Protein AF-A6HBK6-F1 (afdb_monomer_lite)

Secondary structure (DSSP, 8-state):
---------TT-----------S-STTHHHHHHHHS-HHHHHHHHHHHHHTTT-----HHHHHHHHHHHHHHHHHHHHHHHHTSS---------------S-GGGTTTS----SSS--

Foldseek 3Di:
DDDDDDPPDPPPDPDPPPCPPPPDDPCVLVCCCVPNDPVSVVVSVCCVVVVVPPPPPPVVVVVVVVVVVVVVVVVVVVVVVVVPDDDDDDDDDDDDDPDPDDPVVPPPPPPPDDDDDD

Structure (mmCIF, N/CA/C/O backbone):
data_AF-A6HBK6-F1
#
_entry.id   AF-A6HBK6-F1
#
loop_
_atom_site.group_PDB
_atom_site.id
_atom_site.type_symbol
_atom_site.label_atom_id
_atom_site.label_alt_id
_atom_site.label_comp_id
_atom_site.label_asym_id
_atom_site.label_entity_id
_atom_site.label_seq_id
_atom_site.pdbx_PDB_ins_code
_atom_site.Cartn_x
_atom_site.Cartn_y
_atom_site.Cartn_z
_atom_site.occupancy
_atom_site.B_iso_or_equiv
_atom_site.auth_seq_id
_atom_site.auth_comp_id
_atom_site.auth_asym_id
_atom_site.auth_atom_id
_atom_site.pdbx_PDB_model_num
ATOM 1 N N . MET A 1 1 ? 48.785 19.747 -32.667 1.00 37.25 1 MET A N 1
ATOM 2 C CA . MET A 1 1 ? 48.012 20.341 -31.556 1.00 37.25 1 MET A CA 1
ATOM 3 C C . MET A 1 1 ? 48.862 20.193 -30.311 1.00 37.25 1 MET A C 1
ATOM 5 O O . MET A 1 1 ? 49.311 19.087 -30.038 1.00 37.25 1 MET A O 1
ATOM 9 N N . ASN A 1 2 ? 49.228 21.323 -29.706 1.00 41.69 2 ASN A N 1
ATOM 10 C CA . ASN A 1 2 ? 50.219 21.406 -28.639 1.00 41.69 2 ASN A CA 1
ATOM 11 C C . ASN A 1 2 ? 49.747 20.654 -27.392 1.00 41.69 2 ASN A C 1
ATOM 13 O O . ASN A 1 2 ? 48.641 20.867 -26.910 1.00 41.69 2 ASN A O 1
ATOM 17 N N . ARG A 1 3 ? 50.629 19.784 -26.906 1.00 62.16 3 ARG A N 1
ATOM 18 C CA . ARG A 1 3 ? 50.677 19.303 -25.526 1.00 62.16 3 ARG A CA 1
ATOM 19 C C . ARG A 1 3 ? 51.066 20.492 -24.637 1.00 62.16 3 ARG A C 1
ATOM 21 O O . ARG A 1 3 ? 51.805 21.345 -25.129 1.00 62.16 3 ARG A O 1
ATOM 28 N N . LEU A 1 4 ? 50.687 20.448 -23.358 1.00 59.62 4 LEU A N 1
ATOM 29 C CA . LEU A 1 4 ? 51.106 21.324 -22.245 1.00 59.62 4 LEU A CA 1
ATOM 30 C C . LEU A 1 4 ? 50.087 22.401 -21.854 1.00 59.62 4 LEU A C 1
ATOM 32 O O . LEU A 1 4 ? 50.197 23.548 -22.268 1.00 59.62 4 LEU A O 1
ATOM 36 N N . GLN A 1 5 ? 49.150 22.020 -20.993 1.00 52.44 5 GLN A N 1
ATOM 37 C CA . GLN A 1 5 ? 49.014 22.586 -19.649 1.00 52.44 5 GLN A CA 1
ATOM 38 C C . GLN A 1 5 ? 47.956 21.742 -18.948 1.00 52.44 5 GLN A C 1
ATOM 40 O O . GLN A 1 5 ? 46.763 21.988 -19.061 1.00 52.44 5 GLN A O 1
ATOM 45 N N . ASP A 1 6 ? 48.425 20.657 -18.332 1.00 55.84 6 ASP A N 1
ATOM 46 C CA . ASP A 1 6 ? 47.671 19.996 -17.280 1.00 55.84 6 ASP A CA 1
ATOM 47 C C . ASP A 1 6 ? 47.447 21.054 -16.194 1.00 55.84 6 ASP A C 1
ATOM 49 O O . ASP A 1 6 ? 48.412 21.556 -15.606 1.00 55.84 6 ASP A O 1
ATOM 53 N N . ASP A 1 7 ? 46.191 21.445 -15.999 1.00 59.91 7 ASP A N 1
ATOM 54 C CA . ASP A 1 7 ? 45.737 22.263 -14.880 1.00 59.91 7 ASP A CA 1
ATOM 55 C C . ASP A 1 7 ? 45.942 21.453 -13.590 1.00 59.91 7 ASP A C 1
ATOM 57 O O . ASP A 1 7 ? 45.033 20.817 -13.064 1.00 59.91 7 ASP A O 1
ATOM 61 N N . TYR A 1 8 ? 47.188 21.398 -13.117 1.00 63.12 8 TYR A N 1
ATOM 62 C CA . TYR A 1 8 ? 47.534 20.783 -11.845 1.00 63.12 8 TYR A CA 1
ATOM 63 C C . TYR A 1 8 ? 47.114 21.740 -10.731 1.00 63.12 8 TYR A C 1
ATOM 65 O O . TYR A 1 8 ? 47.874 22.631 -10.347 1.00 63.12 8 TYR A O 1
ATOM 73 N N . ASP A 1 9 ? 45.879 21.582 -10.261 1.00 74.62 9 ASP A N 1
ATOM 74 C CA . ASP A 1 9 ? 45.351 22.278 -9.092 1.00 74.62 9 ASP A CA 1
ATOM 75 C C . ASP A 1 9 ? 45.915 21.636 -7.805 1.00 74.62 9 ASP A C 1
ATOM 77 O O . ASP A 1 9 ? 45.564 20.499 -7.483 1.00 74.62 9 ASP A O 1
ATOM 81 N N . PRO A 1 10 ? 46.775 22.334 -7.034 1.00 74.44 10 PRO A N 1
ATOM 82 C CA . PRO A 1 10 ? 47.337 21.814 -5.786 1.00 74.44 10 PRO A CA 1
ATOM 83 C C . PRO A 1 10 ? 46.303 21.605 -4.669 1.00 74.44 10 PRO A C 1
ATOM 85 O O . PRO A 1 10 ? 46.654 21.044 -3.631 1.00 74.44 10 PRO A O 1
ATOM 88 N N . TYR A 1 11 ? 45.066 22.078 -4.852 1.00 67.31 11 TYR A N 1
ATOM 89 C CA . TYR A 1 11 ? 43.939 21.887 -3.938 1.00 67.31 11 TYR A CA 1
ATOM 90 C C . TYR A 1 11 ? 42.922 20.853 -4.437 1.00 67.31 11 TYR A C 1
ATOM 92 O O . TYR A 1 11 ? 41.906 20.654 -3.772 1.00 67.31 11 TYR A O 1
ATOM 100 N N . ALA A 1 12 ? 43.185 20.168 -5.556 1.00 70.06 12 ALA A N 1
ATOM 101 C CA . ALA A 1 12 ? 42.393 19.017 -5.972 1.00 70.06 12 ALA A CA 1
ATOM 102 C C . ALA A 1 12 ? 42.634 17.857 -4.995 1.00 70.06 12 ALA A C 1
ATOM 104 O O . ALA A 1 12 ? 43.566 17.066 -5.135 1.00 70.06 12 ALA A O 1
ATOM 105 N N . VAL A 1 13 ? 41.808 17.787 -3.957 1.00 70.44 13 VAL A N 1
ATOM 106 C CA . VAL A 1 13 ? 41.716 16.613 -3.096 1.00 70.44 13 VAL A CA 1
ATOM 107 C C . VAL A 1 13 ? 40.772 15.648 -3.805 1.00 70.44 13 VAL A C 1
ATOM 109 O O . VAL A 1 13 ? 39.573 15.899 -3.871 1.00 70.44 13 VAL A O 1
ATOM 112 N N . GLU A 1 14 ? 41.311 14.574 -4.388 1.00 66.88 14 GLU A N 1
ATOM 113 C CA . GLU A 1 14 ? 40.491 13.447 -4.839 1.00 66.88 14 GLU A CA 1
ATOM 114 C C . GLU A 1 14 ? 39.891 12.788 -3.595 1.00 66.88 14 GLU A C 1
ATOM 116 O O . GLU A 1 14 ? 40.544 12.012 -2.895 1.00 66.88 14 GLU A O 1
ATOM 121 N N . GLU A 1 15 ? 38.657 13.167 -3.274 1.00 72.06 15 GLU A N 1
ATOM 122 C CA . GLU A 1 15 ? 37.881 12.476 -2.257 1.00 72.06 15 GLU A CA 1
ATOM 123 C C . GLU A 1 15 ? 37.582 11.063 -2.784 1.00 72.06 15 GLU A C 1
ATOM 125 O O . GLU A 1 15 ? 37.017 10.929 -3.876 1.00 72.06 15 GLU A O 1
ATOM 130 N N . PRO A 1 16 ? 37.979 9.991 -2.071 1.00 65.31 16 PRO A N 1
ATOM 131 C CA . PRO A 1 16 ? 37.540 8.654 -2.430 1.00 65.31 16 PRO A CA 1
ATOM 132 C C . PRO A 1 16 ? 36.012 8.639 -2.362 1.00 65.31 16 PRO A C 1
ATOM 134 O O . PRO A 1 16 ? 35.435 8.874 -1.303 1.00 65.31 16 PRO A O 1
ATOM 137 N N . SER A 1 17 ? 35.368 8.420 -3.510 1.00 65.12 17 SER A N 1
ATOM 138 C CA . SER A 1 17 ? 33.918 8.265 -3.598 1.00 65.12 17 SER A CA 1
ATOM 139 C C . SER A 1 17 ? 33.502 7.083 -2.717 1.00 65.12 17 SER A C 1
ATOM 141 O O . SER A 1 17 ? 33.803 5.935 -3.035 1.00 65.12 17 SER A O 1
ATOM 143 N N . ASP A 1 18 ? 32.842 7.378 -1.597 1.00 66.19 18 ASP A N 1
ATOM 144 C CA . ASP A 1 18 ? 32.188 6.408 -0.703 1.00 66.19 18 ASP A CA 1
ATOM 145 C C . ASP A 1 18 ? 30.817 5.980 -1.261 1.00 66.19 18 ASP A C 1
ATOM 147 O O . ASP A 1 18 ? 29.886 5.663 -0.524 1.00 66.19 18 ASP A O 1
ATOM 151 N N . GLU A 1 19 ? 30.647 6.017 -2.588 1.00 56.53 19 GLU A N 1
ATOM 152 C CA . GLU A 1 19 ? 29.444 5.522 -3.251 1.00 56.53 19 GLU A CA 1
ATOM 153 C C . GLU A 1 19 ? 29.523 3.992 -3.333 1.00 56.53 19 GLU A C 1
ATOM 155 O O . GLU A 1 19 ? 29.655 3.385 -4.396 1.00 56.53 19 GLU A O 1
ATOM 160 N N . GLU A 1 20 ? 29.480 3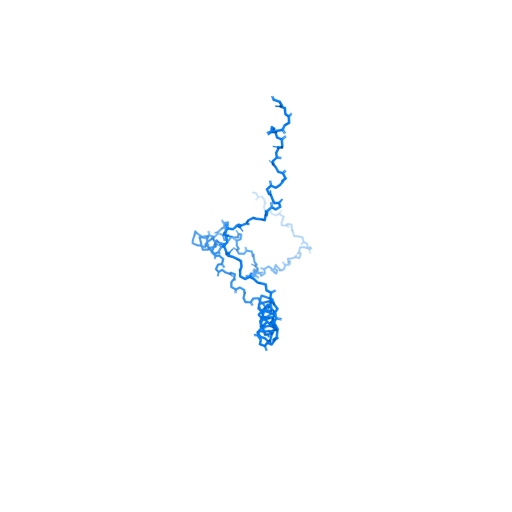.346 -2.166 1.00 58.62 20 GLU A N 1
ATOM 161 C CA . GLU A 1 20 ? 29.029 1.966 -2.076 1.00 58.62 20 GLU A CA 1
ATOM 162 C C . GLU A 1 20 ? 27.585 1.955 -2.602 1.00 58.62 20 GLU A C 1
ATOM 164 O O . GLU A 1 20 ? 26.728 2.651 -2.045 1.00 58.62 20 GLU A O 1
ATOM 169 N N . PRO A 1 21 ? 27.275 1.217 -3.685 1.00 55.25 21 PRO A N 1
ATOM 170 C CA . PRO A 1 21 ? 25.908 1.124 -4.163 1.00 55.25 21 PRO A CA 1
ATOM 171 C C . PRO A 1 21 ? 25.066 0.560 -3.022 1.00 55.25 21 PRO A C 1
ATOM 173 O O . PRO A 1 21 ? 25.268 -0.576 -2.589 1.00 55.25 21 PRO A O 1
ATOM 176 N N . ALA A 1 22 ? 24.137 1.364 -2.509 1.00 52.59 22 ALA A N 1
ATOM 177 C CA . ALA A 1 22 ? 23.178 0.929 -1.512 1.00 52.59 22 ALA A CA 1
ATOM 178 C C . ALA A 1 22 ? 22.269 -0.127 -2.157 1.00 52.59 22 ALA A C 1
ATOM 180 O O . ALA A 1 22 ? 21.211 0.185 -2.692 1.00 52.59 22 ALA A O 1
ATOM 181 N N . LEU A 1 23 ? 22.682 -1.396 -2.121 1.00 47.56 23 LEU A N 1
ATOM 182 C CA . LEU A 1 23 ? 21.954 -2.538 -2.691 1.00 47.56 23 LEU A CA 1
ATOM 183 C C . LEU A 1 23 ? 20.665 -2.885 -1.917 1.00 47.56 23 LEU A C 1
ATOM 185 O O . LEU A 1 23 ? 20.189 -4.014 -1.988 1.00 47.56 23 LEU A O 1
ATOM 189 N N . SER A 1 24 ? 20.112 -1.955 -1.135 1.00 46.22 24 SER A N 1
ATOM 190 C CA . SER A 1 24 ? 18.907 -2.192 -0.343 1.00 46.22 24 SER A CA 1
ATOM 191 C C . SER A 1 24 ? 18.234 -0.879 0.063 1.00 46.22 24 SER A C 1
ATOM 193 O O . SER A 1 24 ? 18.290 -0.472 1.222 1.00 46.22 24 SER A O 1
ATOM 195 N N . SER A 1 25 ? 17.577 -0.220 -0.888 1.00 48.22 25 SER A N 1
ATOM 196 C CA . SER A 1 25 ? 16.574 0.814 -0.617 1.00 48.22 25 SER A CA 1
ATOM 197 C C . SER A 1 25 ? 15.378 0.589 -1.541 1.00 48.22 25 SER A C 1
ATOM 199 O O . SER A 1 25 ? 15.541 0.046 -2.630 1.00 48.22 25 SER A O 1
ATOM 201 N N . SER A 1 26 ? 14.184 0.982 -1.106 1.00 48.88 26 SER A N 1
ATOM 202 C CA . SER A 1 26 ? 12.867 0.805 -1.744 1.00 48.88 26 SER A CA 1
ATOM 203 C C . SER A 1 26 ? 12.680 1.535 -3.095 1.00 48.88 26 SER A C 1
ATOM 205 O O . SER A 1 26 ? 11.590 2.002 -3.404 1.00 48.88 26 SER A O 1
ATOM 207 N N . GLU A 1 27 ? 13.740 1.667 -3.895 1.00 50.28 27 GLU A N 1
ATOM 208 C CA . GLU A 1 27 ? 13.786 2.296 -5.225 1.00 50.28 27 GLU A CA 1
ATOM 209 C C . GLU A 1 27 ? 13.812 1.257 -6.370 1.00 50.28 27 GLU A C 1
ATOM 211 O O . GLU A 1 27 ? 13.932 1.601 -7.542 1.00 50.28 27 GLU A O 1
ATOM 216 N N . ASP A 1 28 ? 13.651 -0.032 -6.057 1.00 65.50 28 ASP A N 1
ATOM 217 C CA . ASP A 1 28 ? 13.653 -1.112 -7.058 1.00 65.50 28 ASP A CA 1
ATOM 218 C C . ASP A 1 28 ? 12.397 -1.085 -7.956 1.00 65.50 28 ASP A C 1
ATOM 220 O O . ASP A 1 28 ? 12.442 -1.467 -9.120 1.00 65.50 28 ASP A O 1
ATOM 224 N N . GLU A 1 29 ? 11.263 -0.559 -7.480 1.00 79.56 29 GLU A N 1
ATOM 225 C CA . GLU A 1 29 ? 10.010 -0.568 -8.253 1.00 79.56 29 GLU A CA 1
ATOM 226 C C . GLU A 1 29 ? 10.053 0.361 -9.475 1.00 79.56 29 GLU A C 1
ATOM 228 O O . GLU A 1 29 ? 9.666 -0.021 -10.586 1.00 79.56 29 GLU A O 1
ATOM 233 N N . VAL A 1 30 ? 10.525 1.597 -9.281 1.00 86.56 30 VAL A N 1
ATOM 234 C CA . VAL A 1 30 ? 10.571 2.613 -10.343 1.00 86.56 30 VAL A CA 1
ATOM 235 C C . VAL A 1 30 ? 11.621 2.233 -11.383 1.00 86.56 30 VAL A C 1
ATOM 237 O O . VAL A 1 30 ? 11.380 2.366 -12.588 1.00 86.56 30 VAL A O 1
ATOM 240 N N . ASP A 1 31 ? 12.752 1.690 -10.931 1.00 88.38 31 ASP A N 1
ATOM 241 C CA . ASP A 1 31 ? 13.811 1.215 -11.812 1.00 88.38 31 ASP A CA 1
ATOM 242 C C . ASP A 1 31 ? 13.381 -0.033 -12.596 1.00 88.38 31 ASP A C 1
ATOM 244 O O . ASP A 1 31 ? 13.546 -0.095 -13.817 1.00 88.38 31 ASP A O 1
ATOM 248 N N . VAL A 1 32 ? 12.686 -0.984 -11.964 1.00 90.56 32 VAL A N 1
ATOM 249 C CA . VAL A 1 32 ? 12.079 -2.124 -12.667 1.00 90.56 32 VAL A CA 1
ATOM 250 C C . VAL A 1 32 ? 11.075 -1.649 -13.721 1.00 90.56 32 VAL A C 1
ATOM 252 O O . VAL A 1 32 ? 11.075 -2.168 -14.843 1.00 90.56 32 VAL A O 1
ATOM 255 N N . LEU A 1 33 ? 10.252 -0.638 -13.432 1.00 89.25 33 LEU A N 1
ATOM 256 C CA . LEU A 1 33 ? 9.310 -0.069 -14.403 1.00 89.25 33 LEU A CA 1
ATOM 257 C C . LEU A 1 33 ? 10.012 0.611 -15.581 1.00 89.25 33 LEU A C 1
ATOM 259 O O . LEU A 1 33 ? 9.556 0.473 -16.724 1.00 89.25 33 LEU A O 1
ATOM 263 N N . LEU A 1 34 ? 11.119 1.311 -15.341 1.00 91.50 34 LEU A N 1
ATOM 264 C CA . LEU A 1 34 ? 11.821 2.080 -16.365 1.00 91.50 34 LEU A CA 1
ATOM 265 C C . LEU A 1 34 ? 12.802 1.206 -17.163 1.00 91.50 34 LEU A C 1
ATOM 267 O O . LEU A 1 34 ? 12.704 1.122 -18.393 1.00 91.50 34 LEU A O 1
ATOM 271 N N . HIS A 1 35 ? 13.663 0.466 -16.473 1.00 92.75 35 HIS A N 1
ATOM 272 C CA . HIS A 1 35 ? 14.812 -0.261 -17.015 1.00 92.75 35 HIS A CA 1
ATOM 273 C C . HIS A 1 35 ? 14.747 -1.787 -16.841 1.00 92.75 35 HIS A C 1
ATOM 275 O O . HIS A 1 35 ? 15.512 -2.504 -17.488 1.00 92.75 35 HIS A O 1
ATOM 281 N N . GLY A 1 36 ? 13.794 -2.306 -16.065 1.00 90.94 36 GLY A N 1
ATOM 282 C CA . GLY A 1 36 ? 13.635 -3.744 -15.847 1.00 90.94 36 GLY A CA 1
ATOM 283 C C . GLY A 1 36 ? 13.296 -4.557 -17.103 1.00 90.94 36 GLY A C 1
ATOM 284 O O . GLY A 1 36 ? 12.818 -4.062 -18.130 1.00 90.94 36 GLY A O 1
ATOM 285 N N . THR A 1 37 ? 13.508 -5.865 -17.019 1.00 94.56 37 THR A N 1
ATOM 286 C CA . THR A 1 37 ? 13.115 -6.819 -18.062 1.00 94.56 37 THR A CA 1
ATOM 287 C C . THR A 1 37 ? 11.588 -6.945 -18.153 1.00 94.56 37 THR A C 1
ATOM 289 O O . THR A 1 37 ? 10.876 -6.703 -17.175 1.00 94.56 37 THR A O 1
ATOM 292 N N . PRO A 1 38 ? 11.036 -7.388 -19.299 1.00 95.56 38 PRO A N 1
ATOM 293 C CA . PRO A 1 38 ? 9.594 -7.582 -19.439 1.00 95.56 38 PRO A CA 1
ATOM 294 C C . PRO A 1 38 ? 8.991 -8.525 -18.388 1.00 95.56 38 PRO A C 1
ATOM 296 O O . PRO A 1 38 ? 7.835 -8.347 -18.015 1.00 95.56 38 PRO A O 1
ATOM 299 N N . ASP A 1 39 ? 9.753 -9.516 -17.916 1.00 94.06 39 ASP A N 1
ATOM 300 C CA . ASP A 1 39 ? 9.315 -10.418 -16.847 1.00 94.06 39 ASP A CA 1
ATOM 301 C C . ASP A 1 39 ? 9.278 -9.732 -15.484 1.00 94.06 39 ASP A C 1
ATOM 303 O O . ASP A 1 39 ? 8.288 -9.885 -14.774 1.00 94.06 39 ASP A O 1
ATOM 307 N N . GLN A 1 40 ? 10.290 -8.929 -15.143 1.00 91.94 40 GLN A N 1
ATOM 308 C CA . GLN A 1 40 ? 10.291 -8.153 -13.899 1.00 91.94 40 GLN A CA 1
ATOM 309 C C . GLN A 1 40 ? 9.124 -7.162 -13.868 1.00 91.94 40 GLN A C 1
ATOM 311 O O . GLN A 1 40 ? 8.377 -7.142 -12.896 1.00 91.94 40 GLN A O 1
ATOM 316 N N . LYS A 1 41 ? 8.876 -6.437 -14.969 1.00 93.00 41 LYS A N 1
ATOM 317 C CA . LYS A 1 41 ? 7.724 -5.523 -15.082 1.00 93.00 41 LYS A CA 1
ATOM 318 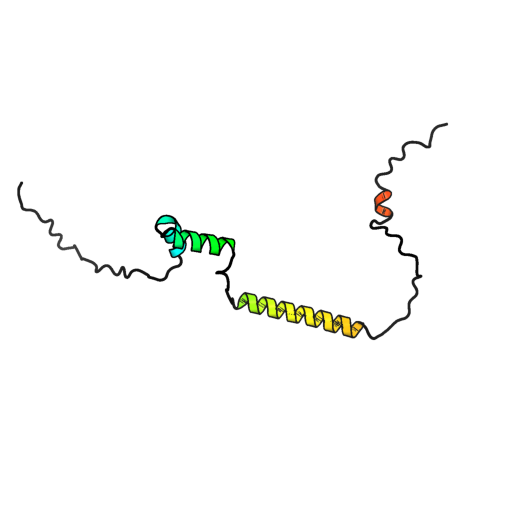C C . LYS A 1 41 ? 6.391 -6.254 -14.930 1.00 93.00 41 LYS A C 1
ATOM 320 O O . LYS A 1 41 ? 5.518 -5.798 -14.204 1.00 93.00 41 LYS A O 1
ATOM 325 N N . ARG A 1 42 ? 6.215 -7.401 -15.600 1.00 93.50 42 ARG A N 1
ATOM 326 C CA . ARG A 1 42 ? 4.992 -8.218 -15.478 1.00 93.50 42 ARG A CA 1
ATOM 327 C C . ARG A 1 42 ? 4.791 -8.757 -14.069 1.00 93.50 42 ARG A C 1
ATOM 329 O O . ARG A 1 42 ? 3.650 -8.833 -13.625 1.00 93.50 42 ARG A O 1
ATOM 336 N N . LYS A 1 43 ? 5.875 -9.174 -13.415 1.00 89.94 43 LYS A N 1
ATOM 337 C CA . LYS A 1 43 ? 5.851 -9.653 -12.036 1.00 89.94 43 LYS A CA 1
ATOM 338 C C . LYS A 1 43 ? 5.414 -8.526 -11.103 1.00 89.94 43 LYS A C 1
ATOM 340 O O . LYS A 1 43 ? 4.417 -8.709 -10.422 1.00 89.94 43 LYS A O 1
ATOM 345 N N . LEU A 1 44 ? 6.059 -7.363 -11.197 1.00 88.25 44 LEU A N 1
ATOM 346 C CA . LEU A 1 44 ? 5.744 -6.176 -10.402 1.00 88.25 44 LEU A CA 1
ATOM 347 C C . LEU A 1 44 ? 4.289 -5.719 -10.599 1.00 88.25 44 LEU A C 1
ATOM 349 O O . LEU A 1 44 ? 3.555 -5.543 -9.640 1.00 88.25 44 LEU A O 1
ATOM 353 N N . ILE A 1 45 ? 3.814 -5.618 -11.845 1.00 90.44 45 ILE A N 1
ATOM 354 C CA . ILE A 1 45 ? 2.420 -5.230 -12.128 1.00 90.44 45 ILE A CA 1
ATOM 355 C C . ILE A 1 45 ? 1.426 -6.255 -11.577 1.00 90.44 45 ILE A C 1
ATOM 357 O O . ILE A 1 45 ? 0.374 -5.878 -11.069 1.00 90.44 45 ILE A O 1
ATOM 361 N N . ARG A 1 46 ? 1.722 -7.554 -11.713 1.00 91.06 46 ARG A N 1
ATOM 362 C CA . ARG A 1 46 ? 0.859 -8.607 -11.169 1.00 91.06 46 ARG A CA 1
ATOM 363 C C . ARG A 1 46 ? 0.750 -8.454 -9.665 1.00 91.06 46 ARG A C 1
ATOM 365 O O . ARG A 1 46 ? -0.360 -8.381 -9.175 1.00 91.06 46 ARG A O 1
ATOM 372 N N . GLU A 1 47 ? 1.889 -8.360 -9.004 1.00 84.31 47 GLU A N 1
ATOM 373 C CA . GLU A 1 47 ? 2.031 -8.204 -7.565 1.00 84.31 47 GLU A CA 1
ATOM 374 C C . GLU A 1 47 ? 1.244 -7.002 -7.024 1.00 84.31 47 GLU A C 1
ATOM 376 O O . GLU A 1 47 ? 0.463 -7.173 -6.092 1.00 84.31 47 GLU A O 1
ATOM 381 N N . CYS A 1 48 ? 1.321 -5.834 -7.675 1.00 83.38 48 CYS A N 1
ATOM 382 C CA . CYS A 1 48 ? 0.517 -4.662 -7.305 1.00 83.38 48 CYS A CA 1
ATOM 383 C C . CYS A 1 48 ? -0.995 -4.865 -7.507 1.00 83.38 48 CYS A C 1
ATOM 385 O O . CYS A 1 48 ? -1.803 -4.284 -6.791 1.00 83.38 48 CYS A O 1
ATOM 387 N N . LEU A 1 49 ? -1.400 -5.631 -8.525 1.00 85.88 49 LEU A N 1
ATOM 388 C CA . LEU A 1 49 ? -2.816 -5.865 -8.832 1.00 85.88 49 LEU A CA 1
ATOM 389 C C . LEU A 1 49 ? -3.426 -6.995 -7.998 1.00 85.88 49 LEU A C 1
ATOM 391 O O . LEU A 1 49 ? -4.639 -7.006 -7.791 1.00 85.88 49 LEU A O 1
ATOM 395 N N . THR A 1 50 ? -2.616 -7.964 -7.578 1.00 85.50 50 THR A N 1
ATOM 396 C CA . THR A 1 50 ? -3.049 -9.113 -6.781 1.00 85.50 50 THR A CA 1
ATOM 397 C C . THR A 1 50 ? -2.842 -8.904 -5.285 1.00 85.50 50 THR A C 1
ATOM 399 O O . THR A 1 50 ? -3.448 -9.638 -4.509 1.00 85.50 50 THR A O 1
ATOM 402 N N . GLY A 1 51 ? -2.040 -7.913 -4.875 1.00 70.56 51 GLY A N 1
ATOM 403 C CA . GLY A 1 51 ? -1.737 -7.621 -3.469 1.00 70.56 51 GLY A CA 1
ATOM 404 C C . GLY A 1 51 ? -0.899 -8.712 -2.792 1.00 70.56 51 GLY A C 1
ATOM 405 O O . GLY A 1 51 ? -0.821 -8.771 -1.572 1.00 70.56 51 GLY A O 1
ATOM 406 N N . GLU A 1 52 ? -0.285 -9.613 -3.569 1.00 62.75 52 GLU A N 1
ATOM 407 C CA . GLU A 1 52 ? 0.365 -10.828 -3.051 1.00 62.75 52 GLU A CA 1
ATOM 408 C C . GLU A 1 52 ? 1.688 -10.567 -2.306 1.00 62.75 52 GLU A C 1
ATOM 410 O O . GLU A 1 52 ? 2.196 -11.475 -1.649 1.00 62.75 52 GLU A O 1
ATOM 415 N N . SER A 1 53 ? 2.240 -9.351 -2.373 1.00 54.41 53 SER A N 1
ATOM 416 C CA . SER A 1 53 ? 3.448 -8.969 -1.620 1.00 54.41 53 SER A CA 1
ATOM 417 C C . SER A 1 53 ? 3.181 -8.235 -0.317 1.00 54.41 53 SER A C 1
ATOM 419 O O . SER A 1 53 ? 4.110 -7.985 0.447 1.00 54.41 53 SER A O 1
ATOM 421 N N . GLU A 1 54 ? 1.917 -7.970 -0.005 1.00 54.69 54 GLU A N 1
ATOM 422 C CA . GLU A 1 54 ? 1.502 -7.370 1.261 1.00 54.69 54 GLU A CA 1
ATOM 423 C C . GLU A 1 54 ? 1.210 -8.462 2.298 1.00 54.69 54 GLU A C 1
ATOM 425 O O . GLU A 1 54 ? 0.260 -8.382 3.063 1.00 54.69 54 GLU A O 1
ATOM 430 N N . SER A 1 55 ? 2.021 -9.524 2.349 1.00 48.56 55 SER A N 1
ATOM 431 C CA . SER A 1 55 ? 2.030 -10.412 3.518 1.00 48.56 55 SER A CA 1
ATOM 432 C C . SER A 1 55 ? 2.883 -9.773 4.613 1.00 48.56 55 SER A C 1
ATOM 434 O O . SER A 1 55 ? 3.855 -10.365 5.089 1.00 48.56 55 SER A O 1
ATOM 436 N N . SER A 1 56 ? 2.563 -8.536 4.987 1.00 53.31 56 SER A N 1
ATOM 437 C CA . SER A 1 56 ? 3.083 -7.944 6.205 1.00 53.31 56 SER A CA 1
ATOM 438 C C . SER A 1 56 ? 2.381 -8.639 7.360 1.00 53.31 56 SER A C 1
ATOM 440 O O . SER A 1 56 ? 1.241 -8.330 7.678 1.00 53.31 56 SER A O 1
ATOM 442 N N . GLU A 1 57 ? 3.059 -9.580 8.013 1.00 59.75 57 GLU A N 1
ATOM 443 C CA . GLU A 1 57 ? 2.734 -9.904 9.403 1.00 59.75 57 GLU A CA 1
ATOM 444 C C . GLU A 1 57 ? 3.157 -8.701 10.267 1.00 59.75 57 GLU A C 1
ATOM 446 O O . GLU A 1 57 ? 4.123 -8.762 11.026 1.00 59.75 57 GLU A O 1
ATOM 451 N N . ASP A 1 58 ? 2.499 -7.560 10.047 1.00 73.50 58 ASP A N 1
ATOM 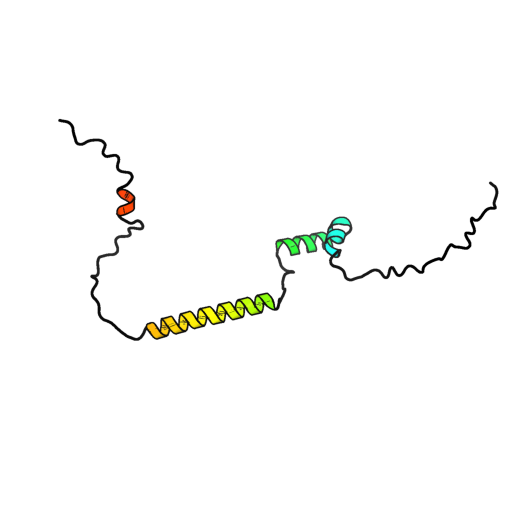452 C CA . ASP A 1 58 ? 2.726 -6.330 10.785 1.00 73.50 58 ASP A CA 1
ATOM 453 C C . ASP A 1 58 ? 2.172 -6.526 12.194 1.00 73.50 58 ASP A C 1
ATOM 455 O O . ASP A 1 58 ? 1.035 -6.967 12.395 1.00 73.50 58 ASP A O 1
ATOM 459 N N . GLU A 1 59 ? 2.997 -6.230 13.193 1.00 86.19 59 GLU A N 1
ATOM 460 C CA . GLU A 1 59 ? 2.658 -6.440 14.600 1.00 86.19 59 GLU A CA 1
ATOM 461 C C . GLU A 1 59 ? 1.386 -5.663 14.981 1.00 86.19 59 GLU A C 1
ATOM 463 O O . GLU A 1 59 ? 0.584 -6.145 15.782 1.00 86.19 59 GLU A O 1
ATOM 468 N N . PHE A 1 60 ? 1.152 -4.522 14.323 1.00 89.44 60 PHE A N 1
ATOM 469 C CA . PHE A 1 60 ? -0.048 -3.708 14.482 1.00 89.44 60 PHE A CA 1
ATOM 470 C C . PHE A 1 60 ? -1.329 -4.398 13.987 1.00 89.44 60 PHE A C 1
ATOM 472 O O . PHE A 1 60 ? -2.349 -4.361 14.675 1.00 89.44 60 PHE A O 1
ATOM 479 N N . GLU A 1 61 ? -1.298 -5.060 12.826 1.00 87.94 61 GLU A N 1
ATOM 480 C CA . GLU A 1 61 ? -2.468 -5.769 12.285 1.00 87.94 61 GLU A CA 1
ATOM 481 C C . GLU A 1 61 ? -2.865 -6.938 13.196 1.00 87.94 61 GLU A C 1
ATOM 483 O O . GLU A 1 61 ? -4.037 -7.117 13.540 1.00 87.94 61 GLU A O 1
ATOM 488 N N . LYS A 1 62 ? -1.865 -7.669 13.697 1.00 89.12 62 LYS A N 1
ATOM 489 C CA . LYS A 1 62 ? -2.062 -8.755 14.662 1.00 89.12 62 LYS A CA 1
ATOM 490 C C . LYS A 1 62 ? -2.618 -8.267 15.999 1.00 89.12 62 LYS A C 1
ATOM 492 O O . LYS A 1 62 ? -3.471 -8.938 16.585 1.00 89.12 62 LYS A O 1
ATOM 497 N N . GLU A 1 63 ? -2.139 -7.128 16.496 1.00 90.50 63 GLU A N 1
ATOM 498 C CA . GLU A 1 63 ? -2.671 -6.500 17.709 1.00 90.50 63 GLU A CA 1
ATOM 499 C C . GLU A 1 63 ? -4.133 -6.080 17.516 1.00 90.50 63 GLU A C 1
ATOM 501 O O . GLU A 1 63 ? -4.981 -6.414 18.347 1.00 90.50 63 GLU A O 1
ATOM 506 N N . MET A 1 64 ? -4.449 -5.434 16.392 1.00 93.88 64 MET A N 1
ATOM 507 C CA . MET A 1 64 ? -5.807 -4.999 16.063 1.00 93.88 64 MET A CA 1
ATOM 508 C C . MET A 1 64 ? -6.780 -6.178 15.992 1.00 93.88 64 MET A C 1
ATOM 510 O O . MET A 1 64 ? -7.877 -6.123 16.556 1.00 93.88 64 MET A O 1
ATOM 514 N N . GLU A 1 65 ? -6.382 -7.271 15.343 1.00 91.50 65 GLU A N 1
ATOM 515 C CA . GLU A 1 65 ? -7.224 -8.458 15.243 1.00 91.50 65 GLU A CA 1
ATOM 516 C C . GLU A 1 65 ? -7.392 -9.162 16.599 1.00 91.50 65 GLU A C 1
ATOM 518 O O . GLU A 1 65 ? -8.479 -9.651 16.929 1.00 91.50 65 GLU A O 1
ATOM 523 N N . ALA A 1 66 ? -6.356 -9.168 17.442 1.00 93.81 66 ALA A N 1
ATOM 524 C CA . ALA A 1 66 ? -6.456 -9.676 18.807 1.00 93.81 66 ALA A CA 1
ATOM 525 C C . ALA A 1 66 ? -7.410 -8.832 19.675 1.00 93.81 66 ALA A C 1
ATOM 527 O O . ALA A 1 66 ? -8.241 -9.398 20.397 1.00 93.81 66 ALA A O 1
ATOM 528 N N . GLU A 1 67 ? -7.335 -7.500 19.599 1.00 94.56 67 GLU A N 1
ATOM 529 C CA . GLU A 1 67 ? -8.223 -6.589 20.332 1.00 94.56 67 GLU A CA 1
ATOM 530 C C . GLU A 1 67 ? -9.685 -6.746 19.885 1.00 94.56 67 GLU A C 1
ATOM 532 O O . GLU A 1 67 ? -10.592 -6.845 20.726 1.00 94.56 67 GLU A O 1
ATOM 537 N N . LEU A 1 68 ? -9.923 -6.859 18.574 1.00 96.56 68 LEU A N 1
ATOM 538 C CA . LEU A 1 68 ? -11.253 -7.088 18.013 1.00 96.56 68 LEU A CA 1
ATOM 539 C C . LEU A 1 68 ? -11.847 -8.414 18.506 1.00 96.56 68 LEU A C 1
ATOM 541 O O . LEU A 1 68 ? -12.964 -8.433 19.032 1.00 96.56 68 LEU A O 1
ATOM 545 N N . ASN A 1 69 ? -11.091 -9.512 18.401 1.00 95.62 69 ASN A N 1
ATOM 546 C CA . ASN A 1 69 ? -11.523 -10.840 18.847 1.00 95.62 69 ASN A CA 1
ATOM 547 C C . ASN A 1 69 ? -11.826 -10.870 20.353 1.00 95.62 69 ASN A C 1
ATOM 549 O O . ASN A 1 69 ? -12.826 -11.450 20.783 1.00 95.62 69 ASN A O 1
ATOM 553 N N . SER A 1 70 ? -10.994 -10.211 21.163 1.00 94.94 70 SER A N 1
ATOM 554 C CA . SER A 1 70 ? -11.211 -10.066 22.607 1.00 94.94 70 SER A CA 1
ATOM 555 C C . SER A 1 70 ? -12.515 -9.319 22.917 1.00 94.94 70 SER A C 1
ATOM 557 O O . SER A 1 70 ? -13.320 -9.753 23.754 1.00 94.94 70 SER A O 1
ATOM 559 N N . THR A 1 71 ? -12.765 -8.221 22.200 1.00 95.50 71 THR A N 1
ATOM 560 C CA . THR A 1 71 ? -13.974 -7.404 22.359 1.00 95.50 71 THR A CA 1
ATOM 561 C C . THR A 1 71 ? -15.224 -8.184 21.969 1.00 95.50 71 THR A C 1
ATOM 563 O O . THR A 1 71 ? -16.187 -8.234 22.740 1.00 95.50 71 THR A O 1
ATOM 566 N N . MET A 1 72 ? -15.204 -8.836 20.805 1.00 95.56 72 MET A N 1
ATOM 567 C CA . MET A 1 72 ? -16.330 -9.614 20.290 1.00 95.56 72 MET A CA 1
ATOM 568 C C . MET A 1 72 ? -16.693 -10.752 21.242 1.00 95.56 72 MET A C 1
ATOM 570 O O . MET A 1 72 ? -17.846 -10.856 21.661 1.00 95.56 72 MET A O 1
ATOM 574 N N . LYS A 1 73 ? -15.692 -11.507 21.704 1.00 95.56 73 LYS A N 1
ATOM 575 C CA . LYS A 1 73 ? -15.875 -12.567 22.698 1.00 95.56 73 LYS A CA 1
ATOM 576 C C . LYS A 1 73 ? -16.500 -12.051 23.994 1.00 95.56 73 LYS A C 1
ATOM 578 O O . LYS A 1 73 ? -17.426 -12.656 24.522 1.00 95.56 73 LYS A O 1
ATOM 583 N N . THR A 1 74 ? -16.046 -10.902 24.494 1.00 94.56 74 THR A N 1
ATOM 584 C CA . THR A 1 74 ? -16.605 -10.299 25.715 1.00 94.56 74 THR A CA 1
ATOM 585 C C . THR A 1 74 ? -18.081 -9.933 25.541 1.00 94.56 74 THR A C 1
ATOM 587 O O . THR A 1 74 ? -18.885 -10.105 26.460 1.00 94.56 74 THR A O 1
ATOM 590 N N . VAL A 1 75 ? -18.460 -9.413 24.373 1.00 94.75 75 VAL A N 1
ATOM 591 C CA . VAL A 1 75 ? -19.858 -9.084 24.064 1.00 94.75 75 VAL A CA 1
ATOM 592 C C . VAL A 1 75 ? -20.702 -10.355 23.961 1.00 94.75 75 VAL A C 1
ATOM 594 O O . VAL A 1 75 ? -21.779 -10.412 24.554 1.00 94.75 75 VAL A O 1
ATOM 59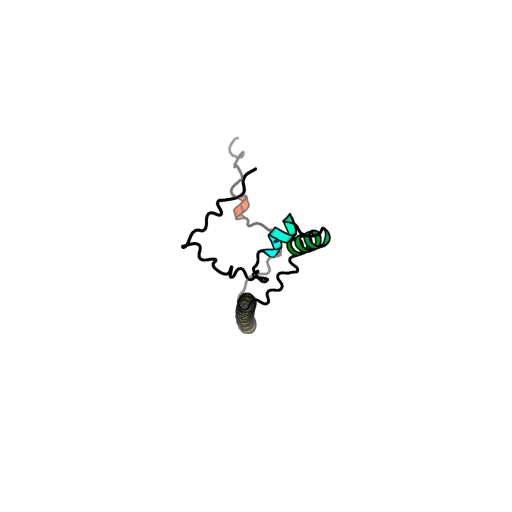7 N N . GLU A 1 76 ? -20.207 -11.389 23.287 1.00 92.44 76 GLU A N 1
ATOM 598 C CA . GLU A 1 76 ? -20.874 -12.692 23.168 1.00 92.44 76 GLU A CA 1
ATOM 599 C C . GLU A 1 76 ? -21.076 -13.374 24.528 1.00 92.44 76 GLU A C 1
ATOM 601 O O . GLU A 1 76 ? -22.169 -13.864 24.823 1.00 92.44 76 GLU A O 1
ATOM 606 N N . ASP A 1 77 ? -20.074 -13.336 25.406 1.00 91.75 77 ASP A N 1
ATOM 607 C CA . ASP A 1 77 ? -20.157 -13.872 26.769 1.00 91.75 77 ASP A CA 1
ATOM 608 C C . ASP A 1 77 ? -21.216 -13.125 27.604 1.00 91.75 77 ASP A C 1
ATOM 610 O O . ASP A 1 77 ? -21.984 -13.726 28.360 1.00 91.75 77 ASP A O 1
ATOM 614 N N . LYS A 1 78 ? -21.329 -11.801 27.441 1.00 91.94 78 LYS A N 1
ATOM 615 C CA . LYS A 1 78 ? -22.359 -11.001 28.128 1.00 91.94 78 LYS A CA 1
ATOM 616 C C . LYS A 1 78 ? -23.762 -11.294 27.601 1.00 91.94 78 LYS A C 1
ATOM 618 O O . LYS A 1 78 ? -24.696 -11.371 28.398 1.00 91.94 78 LYS A O 1
ATOM 623 N N . LEU A 1 79 ? -23.921 -11.468 26.290 1.00 86.06 79 LEU A N 1
ATOM 624 C CA . LEU A 1 79 ? -25.208 -11.802 25.676 1.00 86.06 79 LEU A CA 1
ATOM 625 C C . LEU A 1 79 ? -25.648 -13.235 26.002 1.00 86.06 79 LEU A C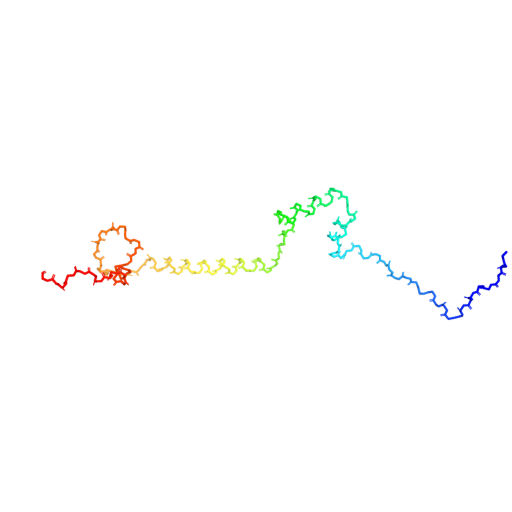 1
ATOM 627 O O . LEU A 1 79 ? -26.820 -13.456 26.302 1.00 86.06 79 LEU A O 1
ATOM 631 N N . SER A 1 80 ? -24.726 -14.198 26.011 1.00 80.31 80 SER A N 1
ATOM 632 C CA . SER A 1 80 ? -25.015 -15.588 26.387 1.00 80.31 80 SER A CA 1
ATOM 633 C C . SER A 1 80 ? -25.365 -15.729 27.873 1.00 80.31 80 SER A C 1
ATOM 635 O O . SER A 1 80 ? -26.306 -16.447 28.214 1.00 80.31 80 SER A O 1
ATOM 637 N N . SER A 1 81 ? -24.697 -14.974 28.751 1.00 69.94 81 SER A N 1
ATOM 638 C CA . SER A 1 81 ? -25.030 -14.882 30.180 1.00 69.94 81 SER A CA 1
ATOM 639 C C . SER A 1 81 ? -26.409 -14.249 30.424 1.00 69.94 81 SER A C 1
ATOM 641 O O . SER A 1 81 ? -27.178 -14.720 31.263 1.00 69.94 81 SER A O 1
ATOM 643 N N . LEU A 1 82 ? -26.788 -13.240 29.630 1.00 65.75 82 LEU A N 1
ATOM 644 C CA . LEU A 1 82 ? -28.123 -12.629 29.672 1.00 65.75 82 LEU A CA 1
ATOM 645 C C . LEU A 1 82 ? -29.220 -13.535 29.069 1.00 65.75 82 LEU A C 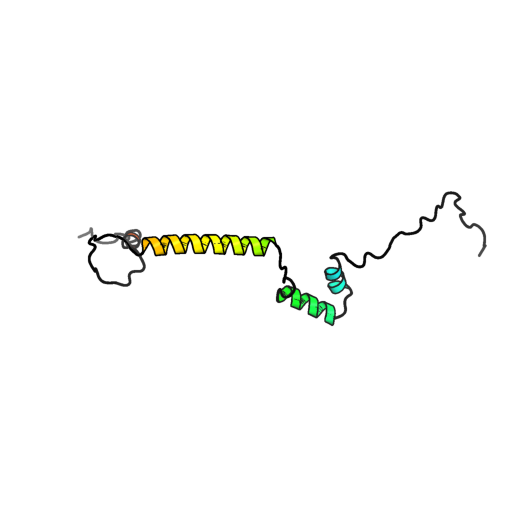1
ATOM 647 O O . LEU A 1 82 ? -30.402 -13.352 29.353 1.00 65.75 82 LEU A O 1
ATOM 651 N N . GLY A 1 83 ? -28.838 -14.545 28.279 1.00 58.94 83 GLY A N 1
ATOM 652 C CA . GLY A 1 83 ? -29.737 -15.501 27.627 1.00 58.94 83 GLY A CA 1
ATOM 653 C C . GLY A 1 83 ? -30.374 -16.550 28.548 1.00 58.94 83 GLY A C 1
ATOM 654 O O . GLY A 1 83 ? -31.235 -17.301 28.094 1.00 58.94 83 GLY A O 1
ATOM 655 N N . THR A 1 84 ? -30.009 -16.606 29.835 1.00 56.41 84 THR A N 1
ATOM 656 C CA . THR A 1 84 ? -30.573 -17.581 30.789 1.00 56.41 84 THR A CA 1
ATOM 657 C C . THR A 1 84 ? -31.014 -16.915 32.096 1.00 56.41 84 THR A C 1
ATOM 659 O O . THR A 1 84 ? -30.524 -17.242 33.173 1.00 56.41 84 THR A O 1
ATOM 662 N N . GLY A 1 85 ? -31.960 -15.972 32.039 1.00 54.53 85 GLY A N 1
ATOM 663 C CA . GLY A 1 85 ? -32.599 -15.492 33.269 1.00 54.53 85 GLY A CA 1
ATOM 664 C C . GLY A 1 85 ? -33.559 -14.312 33.127 1.00 54.53 85 GLY A C 1
ATOM 665 O O . GLY A 1 85 ? -33.116 -13.173 33.127 1.00 54.53 85 GLY A O 1
ATOM 666 N N . SER A 1 86 ? -34.868 -14.608 33.193 1.00 48.12 86 SER A N 1
ATOM 667 C CA . SER A 1 86 ? -35.992 -13.682 33.478 1.00 48.12 86 SER A CA 1
ATOM 668 C C . SER A 1 86 ? -36.317 -12.619 32.404 1.00 48.12 86 SER A C 1
ATOM 670 O O . SER A 1 86 ? -35.441 -11.974 31.864 1.00 48.12 86 SER A O 1
ATOM 672 N N . SER A 1 87 ? -37.569 -12.305 32.053 1.00 45.12 87 SER A N 1
ATOM 673 C CA . SER A 1 87 ? -38.845 -12.514 32.739 1.00 45.12 87 SER A CA 1
ATOM 674 C C . SER A 1 87 ? -40.030 -12.435 31.761 1.00 45.12 87 SER A C 1
ATOM 676 O O . SER A 1 87 ? -39.960 -11.821 30.700 1.00 45.12 87 SER A O 1
ATOM 678 N N . SER A 1 88 ? -41.130 -13.065 32.172 1.00 59.00 88 SER A N 1
ATOM 679 C CA . SER A 1 88 ? -42.486 -12.948 31.633 1.00 59.00 88 SER A CA 1
ATOM 680 C C . SER A 1 88 ? -42.919 -11.493 31.380 1.00 59.00 88 SER A C 1
ATOM 682 O O . SER A 1 88 ? -42.994 -10.707 32.321 1.00 59.00 88 SER A O 1
ATOM 684 N N . GLY A 1 89 ? -43.335 -11.175 30.150 1.00 41.62 89 GLY A N 1
ATOM 685 C CA . GLY A 1 89 ? -43.993 -9.911 29.814 1.00 41.62 89 GLY A CA 1
ATOM 686 C C . GLY A 1 89 ? -44.662 -9.955 28.440 1.00 41.62 89 GLY A C 1
ATOM 687 O O . GLY A 1 89 ? -44.001 -10.060 27.418 1.00 41.62 89 GLY A O 1
ATOM 688 N N . VAL A 1 90 ? -45.993 -9.913 28.441 1.00 48.53 90 VAL A N 1
ATOM 689 C CA . VAL A 1 90 ? -46.912 -9.909 27.293 1.00 48.53 90 VAL A CA 1
ATOM 690 C C . VAL A 1 90 ? -46.503 -8.943 26.173 1.00 48.53 90 VAL A C 1
ATOM 692 O O . VAL A 1 90 ? -46.430 -7.742 26.403 1.00 48.53 90 VAL A O 1
ATOM 695 N N . ALA A 1 91 ? -46.428 -9.443 24.937 1.00 41.28 91 ALA A N 1
ATOM 696 C CA . ALA A 1 91 ? -46.843 -8.698 23.745 1.00 41.28 91 ALA A CA 1
ATOM 697 C C . ALA A 1 91 ? -47.162 -9.674 22.603 1.00 41.28 91 ALA A C 1
ATOM 699 O O . ALA A 1 91 ? -46.323 -10.038 21.790 1.00 41.28 91 ALA A O 1
ATOM 700 N N . LYS A 1 92 ? -48.407 -10.152 22.635 1.00 48.88 92 LYS A N 1
ATOM 701 C CA . LYS A 1 92 ? -49.267 -10.464 21.490 1.00 48.88 92 LYS A CA 1
ATOM 702 C C . LYS A 1 92 ? -48.547 -10.789 20.170 1.00 48.88 92 LYS A C 1
ATOM 704 O O . LYS A 1 92 ? -48.161 -9.901 19.421 1.00 48.88 92 LYS A O 1
ATOM 709 N N . VAL A 1 93 ? -48.526 -12.086 19.859 1.00 49.72 93 VAL A N 1
ATOM 710 C CA . VAL A 1 93 ? -48.481 -12.625 18.493 1.00 49.72 93 VAL A CA 1
ATOM 711 C C . VAL A 1 93 ? -49.476 -11.842 17.624 1.00 49.72 93 VAL A C 1
ATOM 713 O O . VAL A 1 93 ? -50.687 -12.046 17.701 1.00 49.72 93 VAL A O 1
ATOM 716 N N . GLY A 1 94 ? -48.960 -10.889 16.853 1.00 46.72 94 GLY A N 1
ATOM 717 C CA . GLY A 1 94 ? -49.647 -10.178 15.784 1.00 46.72 94 GLY A CA 1
ATOM 718 C C . GLY A 1 94 ? -48.884 -10.486 14.507 1.00 46.72 94 GLY A C 1
ATOM 719 O O . GLY A 1 94 ? -47.681 -10.258 14.449 1.00 46.72 94 GLY A O 1
ATOM 720 N N . GLY A 1 95 ? -49.564 -11.121 13.555 1.00 42.28 95 GLY A N 1
ATOM 721 C CA . GLY A 1 95 ? -48.960 -11.773 12.399 1.00 42.28 95 GLY A CA 1
ATOM 722 C C . GLY A 1 95 ? -47.946 -10.917 11.646 1.00 42.28 95 GLY A C 1
ATOM 723 O O . GLY A 1 95 ? -48.127 -9.717 11.458 1.00 42.28 95 GLY A O 1
ATOM 724 N N . VAL A 1 96 ? -46.899 -11.592 11.174 1.00 52.09 96 VAL A N 1
ATOM 725 C CA . VAL A 1 96 ? -45.942 -11.081 10.196 1.00 52.09 96 VAL A CA 1
ATOM 726 C C . VAL A 1 96 ? -46.705 -10.740 8.915 1.00 52.09 96 VAL A C 1
ATOM 728 O O . VAL A 1 96 ? -46.868 -11.569 8.025 1.00 52.09 96 VAL A O 1
ATOM 731 N N . THR A 1 97 ? -47.206 -9.515 8.811 1.00 58.41 97 THR A N 1
ATOM 732 C CA . THR A 1 97 ? -47.404 -8.895 7.506 1.00 58.41 97 THR A CA 1
ATOM 733 C C . THR A 1 97 ? -46.077 -8.270 7.121 1.00 58.41 97 THR A C 1
ATOM 735 O O . THR A 1 97 ? -45.572 -7.412 7.838 1.00 58.41 97 THR A O 1
ATOM 738 N N . THR A 1 98 ? -45.517 -8.733 6.006 1.00 61.56 98 THR A N 1
ATOM 739 C CA . THR A 1 98 ? -44.286 -8.277 5.345 1.00 61.56 98 THR A CA 1
ATOM 740 C C . THR A 1 98 ? -44.375 -6.799 4.957 1.00 61.56 98 THR A C 1
ATOM 742 O O . THR A 1 98 ? -44.565 -6.450 3.791 1.00 61.56 98 THR A O 1
ATOM 745 N N . LYS A 1 99 ? -44.328 -5.907 5.939 1.00 62.84 99 LYS A N 1
ATOM 746 C CA . LYS A 1 99 ? -44.309 -4.463 5.744 1.00 62.84 99 LYS A CA 1
ATOM 747 C C . LYS A 1 99 ? -42.910 -3.996 6.118 1.00 62.84 99 LYS A C 1
ATOM 749 O O . LYS A 1 99 ? -42.533 -4.016 7.280 1.00 62.84 99 LYS A O 1
ATOM 754 N N . TYR A 1 100 ? -42.130 -3.673 5.089 1.00 69.75 100 TYR A N 1
ATOM 755 C CA . TYR A 1 100 ? -40.749 -3.196 5.210 1.00 69.75 100 TYR A CA 1
ATOM 756 C C . TYR A 1 100 ? -40.662 -1.707 5.576 1.00 69.75 100 TYR A C 1
ATOM 758 O O . TYR A 1 100 ? -39.572 -1.212 5.841 1.00 69.75 100 TYR A O 1
ATOM 766 N N . TYR A 1 101 ? -41.799 -1.009 5.607 1.00 78.69 101 TYR A N 1
ATOM 767 C CA . TYR A 1 101 ? -41.891 0.415 5.900 1.00 78.69 101 TYR A CA 1
ATOM 768 C C . TYR A 1 101 ? -42.973 0.668 6.942 1.00 78.69 101 TYR A C 1
ATOM 770 O O . TYR A 1 101 ? -44.000 -0.019 6.956 1.00 78.69 101 TYR A O 1
ATOM 778 N N . ASP A 1 102 ? -42.707 1.642 7.808 1.00 75.25 102 ASP A N 1
ATOM 779 C CA . ASP A 1 102 ? -43.621 2.061 8.862 1.00 75.25 102 ASP A CA 1
ATOM 780 C C . ASP A 1 102 ? -44.780 2.885 8.281 1.00 75.25 102 ASP A C 1
ATOM 782 O O . ASP A 1 102 ? -44.627 3.554 7.255 1.00 75.25 102 ASP A O 1
ATOM 786 N N . ALA A 1 103 ? -45.943 2.843 8.935 1.00 65.62 103 ALA A N 1
ATOM 787 C CA . ALA A 1 103 ? -47.157 3.523 8.467 1.00 65.62 103 ALA A CA 1
ATOM 788 C C . ALA A 1 103 ? -46.953 5.042 8.323 1.00 65.62 103 ALA A C 1
ATOM 790 O O . ALA A 1 103 ? -47.503 5.662 7.422 1.00 65.62 103 ALA A O 1
ATOM 791 N N . VAL A 1 104 ? -46.064 5.601 9.146 1.00 68.38 104 VAL A N 1
ATOM 792 C CA . VAL A 1 104 ? -45.719 7.028 9.190 1.00 68.38 104 VAL A CA 1
ATOM 793 C C . VAL A 1 104 ? -45.055 7.534 7.897 1.00 68.38 104 VAL A C 1
ATOM 795 O O . VAL A 1 104 ? -45.007 8.736 7.661 1.00 68.38 104 VAL A O 1
ATOM 798 N N . TYR A 1 105 ? -44.536 6.640 7.045 1.00 69.06 105 TYR A N 1
ATOM 799 C CA . TYR A 1 105 ? -43.880 7.018 5.786 1.00 69.06 105 TYR A CA 1
ATOM 800 C C . TYR A 1 105 ? -44.873 7.307 4.646 1.00 69.06 105 TYR A C 1
ATOM 802 O O . TYR A 1 105 ? -44.507 7.959 3.675 1.00 69.06 105 TYR A O 1
ATOM 810 N N . PHE A 1 106 ? -46.123 6.838 4.750 1.00 62.16 106 PHE A N 1
ATOM 811 C CA . PHE A 1 106 ? -47.156 7.035 3.721 1.00 62.16 106 PHE A CA 1
ATOM 812 C C . PHE A 1 106 ? -47.994 8.307 3.927 1.00 62.16 106 PHE A C 1
ATOM 814 O O . PHE A 1 106 ? -48.620 8.776 2.982 1.00 62.16 106 PHE A O 1
ATOM 821 N N . ASP A 1 107 ? -47.974 8.885 5.130 1.00 64.38 107 ASP A N 1
ATOM 822 C CA . ASP A 1 107 ? -48.848 10.007 5.505 1.00 64.38 107 ASP A CA 1
ATOM 823 C C . ASP A 1 107 ? -48.327 11.379 5.025 1.00 64.38 107 ASP A C 1
ATOM 825 O O . ASP A 1 107 ? -48.986 12.395 5.222 1.00 64.38 107 ASP A O 1
ATOM 829 N N . SER A 1 108 ? -47.123 11.438 4.439 1.00 62.28 108 SER A N 1
ATOM 830 C CA . SER A 1 108 ? -46.453 12.702 4.075 1.00 62.28 108 SER A CA 1
ATOM 831 C C . SER A 1 108 ? -46.470 13.044 2.580 1.00 62.28 108 SER A C 1
ATOM 833 O O . SER A 1 108 ? -45.918 14.076 2.214 1.00 62.28 108 SER A O 1
ATOM 835 N N . ASP A 1 109 ? -47.093 12.220 1.729 1.00 64.69 109 ASP A N 1
ATOM 836 C CA . ASP A 1 109 ? -47.202 12.490 0.280 1.00 64.69 109 ASP A CA 1
ATOM 837 C C . ASP A 1 109 ? -48.584 12.142 -0.312 1.00 64.69 109 ASP A C 1
ATOM 839 O O . ASP A 1 109 ? -48.740 12.002 -1.522 1.00 64.69 109 ASP A O 1
ATOM 843 N N . SER A 1 110 ? -49.625 11.985 0.518 1.00 58.94 110 SER A N 1
ATOM 844 C CA . SER A 1 110 ? -50.992 12.071 -0.001 1.00 58.94 110 SER A CA 1
ATOM 845 C C . SER A 1 110 ? -51.368 13.545 -0.067 1.00 58.94 110 SER A C 1
ATOM 847 O O . SER A 1 110 ? -51.828 14.122 0.919 1.00 58.94 110 SER A O 1
ATOM 849 N N . GLU A 1 111 ? -51.137 14.163 -1.223 1.00 59.78 111 GLU A N 1
ATOM 850 C CA . GLU A 1 111 ? -51.892 15.345 -1.621 1.00 59.78 111 GLU A CA 1
ATOM 851 C C . GLU A 1 111 ? -53.378 15.025 -1.387 1.00 59.78 111 GLU A C 1
ATOM 853 O O . GLU A 1 111 ? -53.950 14.158 -2.051 1.00 59.78 111 GLU A O 1
ATOM 858 N N . ASP A 1 112 ? -53.990 15.664 -0.386 1.00 62.31 112 ASP A N 1
ATOM 859 C CA . ASP A 1 112 ? -55.443 15.755 -0.240 1.00 62.31 112 ASP A CA 1
ATOM 860 C C . ASP A 1 112 ? -55.984 16.558 -1.441 1.00 62.31 112 ASP A C 1
ATOM 862 O O . ASP A 1 112 ? -56.421 17.702 -1.311 1.00 62.31 112 ASP A O 1
ATOM 866 N N . GLU A 1 113 ? -55.925 15.980 -2.640 1.00 61.38 113 GLU A N 1
ATOM 867 C CA . GLU A 1 113 ? -56.736 16.395 -3.774 1.00 61.38 113 GLU A CA 1
ATOM 868 C C . GLU A 1 113 ? -58.000 15.525 -3.795 1.00 61.38 113 GLU A C 1
ATOM 870 O O . GLU A 1 113 ? -57.964 14.297 -3.862 1.00 61.38 113 GLU A O 1
ATOM 875 N N . ASP A 1 114 ? -59.138 16.213 -3.714 1.00 59.31 114 ASP A N 1
ATOM 876 C CA . ASP A 1 114 ? -60.495 15.717 -3.938 1.00 59.31 114 ASP A CA 1
ATOM 877 C C . ASP A 1 114 ? -61.164 14.879 -2.839 1.00 59.31 114 ASP A C 1
ATOM 879 O O . ASP A 1 114 ? -61.441 13.697 -3.032 1.00 59.31 114 ASP A O 1
ATOM 883 N N . LYS A 1 115 ? -61.641 15.547 -1.774 1.00 58.97 115 LYS A N 1
ATOM 884 C CA . LYS A 1 115 ? -63.067 15.489 -1.355 1.00 58.97 115 LYS A CA 1
ATOM 885 C C . LYS A 1 115 ? -63.470 16.685 -0.477 1.00 58.97 115 LYS A C 1
ATOM 887 O O . LYS A 1 115 ? -63.786 16.538 0.700 1.00 58.97 115 LYS A O 1
ATOM 892 N N . ALA A 1 116 ? -63.574 17.866 -1.080 1.00 53.69 116 ALA A N 1
ATOM 893 C CA . ALA A 1 116 ? -64.455 18.919 -0.574 1.00 53.69 116 ALA A CA 1
ATOM 894 C C . ALA A 1 116 ? -65.002 19.747 -1.746 1.00 53.69 116 ALA A C 1
ATOM 896 O O . ALA A 1 116 ? -64.468 20.797 -2.082 1.00 53.69 116 ALA A O 1
ATOM 897 N N . GLY A 1 117 ? -66.066 19.255 -2.381 1.00 50.47 117 GLY A N 1
ATOM 898 C CA . GLY A 1 117 ? -66.759 19.985 -3.440 1.00 50.47 117 GLY A CA 1
ATOM 899 C C . GLY A 1 117 ? -67.858 19.149 -4.080 1.00 50.47 117 GLY A C 1
ATOM 900 O O . GLY A 1 117 ? -67.562 18.351 -4.956 1.00 50.47 117 GLY A O 1
ATOM 901 N N . GLU A 1 118 ? -69.063 19.308 -3.527 1.00 37.19 118 GLU A N 1
ATOM 902 C CA . GLU A 1 118 ? -70.408 19.200 -4.137 1.00 37.19 118 GLU A CA 1
ATOM 903 C C . GLU A 1 118 ? -70.611 18.372 -5.423 1.00 37.19 118 GLU A C 1
ATOM 905 O O . GLU A 1 118 ? -70.101 18.757 -6.498 1.00 37.19 118 GLU A O 1
#

Sequence (118 aa):
MNRLQDDYDPYAVEEPSDEEPALSSSEDEVDVLLHGTPDQKRKLIRECLTGESESSEDEFEKEMEAELNSTMKTVEDKLSSLGTGSSSGVAKVGGVTTKYYDAVYFDSDSEDEDKAGE

pLDDT: mean 70.5, std 17.56, range [37.19, 96.56]

Radius of gyration: 38.05 Å; chains: 1; bounding box: 122×40×65 Å

Organism: Rattus norvegicus (NCBI:txid10116)